Protein AF-A0A255HN23-F1 (afdb_monomer_lite)

pLDDT: mean 81.3, std 15.07, range [41.81, 96.19]

Secondary structure (DSSP, 8-state):
--HHHHHHHHSS--HHHHHH---TTPPPP-HHHHHHHHHSPP--SHHHHHHHHHHHHHHHTT-----HHHHHHHHHHHHHHHTTSS-HHHHHHHHHHHHHTTHHHHTHHHHHHHHHHHHHHHHHHHHHHHHHHTTGGG---

Structure (mmCIF, N/CA/C/O backbone):
data_AF-A0A255HN23-F1
#
_entry.id   AF-A0A255HN23-F1
#
loop_
_atom_site.group_PDB
_atom_site.id
_atom_site.type_symbol
_atom_site.label_atom_id
_atom_site.label_alt_id
_atom_site.label_comp_id
_atom_site.label_asym_id
_atom_site.label_entity_id
_atom_site.label_seq_id
_atom_site.pdbx_PDB_ins_code
_atom_site.Cartn_x
_atom_site.Cartn_y
_atom_site.Cartn_z
_atom_site.occupancy
_atom_site.B_iso_or_equiv
_atom_site.auth_seq_id
_atom_site.auth_comp_id
_atom_site.auth_asym_id
_atom_site.auth_atom_id
_atom_site.pdbx_PDB_model_num
ATOM 1 N N . MET A 1 1 ? 12.231 6.269 -35.422 1.00 53.03 1 MET A N 1
ATOM 2 C CA . MET A 1 1 ? 11.436 5.590 -34.369 1.00 53.03 1 MET A CA 1
ATOM 3 C C . MET A 1 1 ? 10.149 5.082 -35.014 1.00 53.03 1 MET A C 1
ATOM 5 O O . MET A 1 1 ? 9.553 5.846 -35.758 1.00 53.03 1 MET A O 1
ATOM 9 N N . ASN A 1 2 ? 9.772 3.810 -34.832 1.00 72.75 2 ASN A N 1
ATOM 10 C CA . ASN A 1 2 ? 8.641 3.195 -35.548 1.00 72.75 2 ASN A CA 1
ATOM 11 C C . ASN A 1 2 ? 7.285 3.708 -34.993 1.00 72.75 2 ASN A C 1
ATOM 13 O O . ASN A 1 2 ? 7.068 3.595 -33.784 1.00 72.75 2 ASN A O 1
ATOM 17 N N . PRO A 1 3 ? 6.362 4.228 -35.826 1.00 55.56 3 PRO A N 1
ATOM 18 C CA . PRO A 1 3 ? 5.028 4.664 -35.399 1.00 55.56 3 PRO A CA 1
ATOM 19 C C . PRO A 1 3 ? 4.224 3.578 -34.670 1.00 55.56 3 PRO A C 1
ATOM 21 O O . PRO A 1 3 ? 3.499 3.884 -33.731 1.00 55.56 3 PRO A O 1
ATOM 24 N N . LEU A 1 4 ? 4.409 2.301 -35.018 1.00 49.50 4 LEU A N 1
ATOM 25 C CA . LEU A 1 4 ? 3.753 1.167 -34.354 1.00 49.50 4 LEU A CA 1
ATOM 26 C C . LEU A 1 4 ? 4.274 0.933 -32.928 1.00 49.50 4 LEU A C 1
ATOM 28 O O . LEU A 1 4 ? 3.514 0.528 -32.053 1.00 49.50 4 LEU A O 1
ATOM 32 N N . GLU A 1 5 ? 5.545 1.243 -32.663 1.00 51.34 5 GLU A N 1
ATOM 33 C CA . GLU A 1 5 ? 6.109 1.243 -31.305 1.00 51.34 5 GLU A CA 1
ATOM 34 C C . GLU A 1 5 ? 5.593 2.433 -30.487 1.00 51.34 5 GLU A C 1
ATOM 36 O O . GLU A 1 5 ? 5.389 2.325 -29.279 1.00 51.34 5 GLU A O 1
ATOM 41 N N . GLN A 1 6 ? 5.333 3.567 -31.142 1.00 49.44 6 GLN A N 1
ATOM 42 C CA . GLN A 1 6 ? 4.732 4.737 -30.509 1.00 49.44 6 GLN A CA 1
ATOM 43 C C . GLN A 1 6 ? 3.256 4.486 -30.175 1.00 49.44 6 GLN A C 1
ATOM 45 O O . GLN A 1 6 ? 2.840 4.772 -29.057 1.00 49.44 6 GLN A O 1
ATOM 50 N N . ILE A 1 7 ? 2.506 3.853 -31.084 1.00 47.31 7 ILE A N 1
ATOM 51 C CA . ILE A 1 7 ? 1.121 3.420 -30.872 1.00 47.31 7 ILE A CA 1
ATOM 52 C C . ILE A 1 7 ? 1.068 2.362 -29.773 1.00 47.31 7 ILE A C 1
ATOM 54 O O . ILE A 1 7 ? 0.341 2.568 -28.820 1.00 47.31 7 ILE A O 1
ATOM 58 N N . LYS A 1 8 ? 1.911 1.321 -29.766 1.00 43.88 8 LYS A N 1
ATOM 59 C CA . LYS A 1 8 ? 1.973 0.362 -28.640 1.00 43.88 8 LYS A CA 1
ATOM 60 C C . LYS A 1 8 ? 2.280 1.026 -27.292 1.00 43.88 8 LYS A C 1
ATOM 62 O O . LYS A 1 8 ? 1.758 0.595 -26.267 1.00 43.88 8 LYS A O 1
ATOM 67 N N . ARG A 1 9 ? 3.101 2.084 -27.270 1.00 49.69 9 ARG A N 1
ATOM 68 C CA . ARG A 1 9 ? 3.365 2.894 -26.064 1.00 49.69 9 ARG A CA 1
ATOM 69 C C . ARG A 1 9 ? 2.190 3.795 -25.678 1.00 49.69 9 ARG A C 1
ATOM 71 O O . ARG A 1 9 ? 2.017 4.048 -24.493 1.00 49.69 9 ARG A O 1
ATOM 78 N N . TYR A 1 10 ? 1.396 4.246 -26.645 1.00 41.81 10 TYR A N 1
ATOM 79 C CA . TYR A 1 10 ? 0.188 5.053 -26.445 1.00 41.81 10 TYR A CA 1
ATOM 80 C C . TYR A 1 10 ? -1.031 4.193 -26.052 1.00 41.81 10 TYR A C 1
ATOM 82 O O . TYR A 1 10 ? -1.869 4.622 -25.268 1.00 41.81 10 TYR A O 1
ATOM 90 N N . THR A 1 11 ? -1.095 2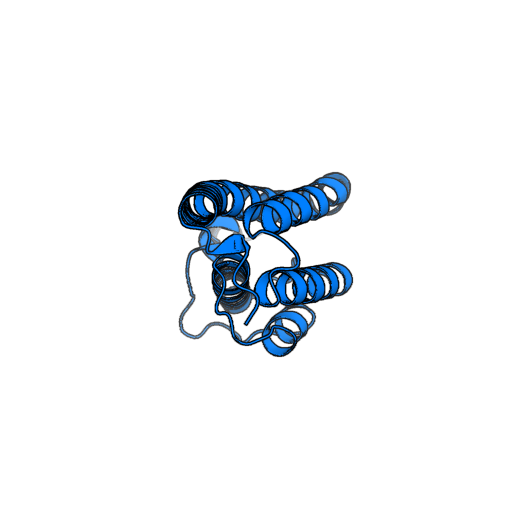.950 -26.542 1.00 43.97 11 THR A N 1
ATOM 91 C CA . THR A 1 11 ? -2.098 1.917 -26.228 1.00 43.97 11 THR A CA 1
ATOM 92 C C . THR A 1 11 ? -1.758 1.147 -24.945 1.00 43.97 11 THR A C 1
ATOM 94 O O . THR A 1 11 ? -2.585 0.377 -24.461 1.00 43.97 11 THR A O 1
ATOM 97 N N . ARG A 1 12 ? -0.592 1.394 -24.318 1.00 50.38 12 ARG A N 1
ATOM 98 C CA . ARG A 1 12 ? -0.429 1.164 -22.873 1.00 50.38 12 ARG A CA 1
ATOM 99 C C . ARG A 1 12 ? -1.362 2.140 -22.161 1.00 50.38 12 ARG A C 1
ATOM 101 O O . ARG A 1 12 ? -0.978 3.256 -21.825 1.00 50.38 12 ARG A O 1
ATOM 108 N N . SER A 1 13 ? -2.601 1.701 -21.977 1.00 57.31 13 SER A N 1
ATOM 109 C CA . SER A 1 13 ? -3.582 2.236 -21.040 1.00 57.31 13 SER A CA 1
ATOM 110 C C . SER A 1 13 ? -2.893 2.850 -19.818 1.00 57.31 13 SER A C 1
ATOM 112 O O . SER A 1 13 ? -1.968 2.234 -19.279 1.00 57.31 13 SER A O 1
ATOM 114 N N . THR A 1 14 ? -3.315 4.045 -19.400 1.00 76.44 14 THR A N 1
ATOM 115 C CA . THR A 1 14 ? -2.724 4.782 -18.271 1.00 76.44 14 THR A CA 1
ATOM 116 C C . THR A 1 14 ? -2.447 3.858 -17.081 1.00 76.44 14 THR A C 1
ATOM 118 O O . THR A 1 14 ? -3.182 2.906 -16.836 1.00 76.44 14 THR A O 1
ATOM 121 N N . GLU A 1 15 ? -1.388 4.107 -16.314 1.00 80.06 15 GLU A N 1
ATOM 122 C CA . GLU A 1 15 ? -1.026 3.234 -15.184 1.00 80.06 15 GLU A CA 1
ATOM 123 C C . GLU A 1 15 ? -2.160 3.128 -14.137 1.00 80.06 15 GLU A C 1
ATOM 125 O O . GLU A 1 15 ? -2.286 2.118 -13.454 1.00 80.06 15 GLU A O 1
ATOM 130 N N . VAL A 1 16 ? -3.077 4.102 -14.107 1.00 83.25 16 VAL A N 1
ATOM 131 C CA . VAL A 1 16 ? -4.370 4.022 -13.405 1.00 83.25 16 VAL A CA 1
ATOM 132 C C . VAL A 1 16 ? -5.239 2.860 -13.907 1.00 83.25 16 VAL A C 1
ATOM 134 O O . VAL A 1 16 ? -5.733 2.078 -13.103 1.00 83.25 16 VAL A O 1
ATOM 137 N N . TYR A 1 17 ? -5.407 2.687 -15.220 1.00 85.44 17 TYR A N 1
ATOM 138 C CA . TYR A 1 17 ? -6.127 1.536 -15.779 1.00 85.44 17 TYR A CA 1
ATOM 139 C C . TYR A 1 17 ? -5.436 0.213 -15.431 1.00 85.44 17 TYR A C 1
ATOM 141 O O . TYR A 1 17 ? -6.095 -0.759 -15.062 1.00 85.44 17 TYR A O 1
ATOM 149 N N . GLN A 1 18 ? -4.104 0.184 -15.494 1.00 89.56 18 GLN A N 1
ATOM 150 C CA . GLN A 1 18 ? -3.326 -0.997 -15.107 1.00 89.56 18 GLN A CA 1
ATOM 151 C C . GLN A 1 18 ? -3.452 -1.314 -13.616 1.00 89.56 18 GLN A C 1
ATOM 153 O O . GLN A 1 18 ? -3.310 -2.465 -13.231 1.00 89.56 18 GLN A O 1
ATOM 158 N N . ALA A 1 19 ? -3.724 -0.317 -12.772 1.00 88.12 19 ALA A N 1
ATOM 159 C CA . ALA A 1 19 ? -3.995 -0.517 -11.353 1.00 88.12 19 ALA A CA 1
ATOM 160 C C . ALA A 1 19 ? -5.386 -1.124 -11.096 1.00 88.12 19 ALA A C 1
ATOM 162 O O . ALA A 1 19 ? -5.589 -1.805 -10.090 1.00 88.12 19 ALA A O 1
ATOM 163 N N . LEU A 1 20 ? -6.332 -0.910 -12.013 1.00 89.06 20 LEU A N 1
ATOM 164 C CA . LEU A 1 20 ? -7.722 -1.360 -11.902 1.00 89.06 20 LEU A CA 1
ATOM 165 C C . LEU A 1 20 ? -7.997 -2.695 -12.601 1.00 89.06 20 LEU A C 1
ATOM 167 O O . LEU A 1 20 ? -8.997 -3.343 -12.302 1.00 89.06 20 LEU A O 1
ATOM 171 N N . THR A 1 21 ? -7.129 -3.116 -13.517 1.00 90.69 21 THR A N 1
ATOM 172 C CA . THR A 1 21 ? -7.345 -4.305 -14.345 1.00 90.69 21 THR A CA 1
ATOM 173 C C . THR A 1 21 ? -6.206 -5.302 -14.203 1.00 90.69 21 THR A C 1
ATOM 175 O O . THR A 1 21 ? -5.059 -4.936 -13.967 1.00 90.69 21 THR A O 1
ATOM 178 N N . SER A 1 22 ? -6.525 -6.586 -14.349 1.00 90.31 22 SER A N 1
ATOM 179 C CA . SER A 1 22 ? -5.529 -7.655 -14.390 1.00 90.31 22 SER A CA 1
ATOM 180 C C . SER A 1 22 ? -5.247 -8.043 -15.837 1.00 90.31 22 SER A C 1
ATOM 182 O O . SER A 1 22 ? -6.176 -8.227 -16.626 1.00 90.31 22 SER A O 1
ATOM 184 N N . ASN A 1 23 ? -3.972 -8.221 -16.171 1.00 90.69 23 ASN A N 1
ATOM 185 C CA . ASN A 1 23 ? -3.543 -8.817 -17.427 1.00 90.69 23 ASN A CA 1
ATOM 186 C C . ASN A 1 23 ? -3.332 -10.326 -17.230 1.00 90.69 23 ASN A C 1
ATOM 188 O O . ASN A 1 23 ? -2.317 -10.762 -16.680 1.00 90.69 23 ASN A O 1
ATOM 192 N N . ARG A 1 24 ? -4.310 -11.136 -17.649 1.00 84.69 24 ARG A N 1
ATOM 193 C CA . ARG A 1 24 ? -4.237 -12.602 -17.528 1.00 84.69 24 ARG A CA 1
ATOM 194 C C . ARG A 1 24 ? -3.099 -13.137 -18.402 1.00 84.69 24 ARG A C 1
ATOM 196 O O . ARG A 1 24 ? -3.102 -12.925 -19.607 1.00 84.69 24 ARG A O 1
ATOM 203 N N . GLY A 1 25 ? -2.144 -13.834 -17.788 1.00 86.38 25 GLY A N 1
ATOM 204 C CA . GLY A 1 25 ? -0.908 -14.283 -18.447 1.00 86.38 25 GLY A CA 1
ATOM 205 C C . GLY A 1 25 ? 0.261 -13.298 -18.327 1.00 86.38 25 GLY A C 1
ATOM 206 O O . GLY A 1 25 ? 1.345 -13.570 -18.834 1.00 86.38 25 GLY A O 1
ATOM 207 N N . GLY A 1 26 ? 0.056 -12.166 -17.648 1.00 86.38 26 GLY A N 1
ATOM 208 C CA . GLY A 1 26 ? 1.122 -11.251 -17.265 1.00 86.38 26 GLY A CA 1
ATOM 209 C C . GLY A 1 26 ? 2.084 -11.840 -16.224 1.00 86.38 26 GLY A C 1
ATOM 210 O O . GLY A 1 26 ? 1.781 -12.867 -15.608 1.00 86.38 26 GLY A O 1
ATOM 211 N N . PRO A 1 27 ? 3.245 -11.199 -16.006 1.00 91.19 27 PRO A N 1
ATOM 212 C CA . PRO A 1 27 ? 4.228 -11.685 -15.049 1.00 91.19 27 PRO A CA 1
ATOM 213 C C . PRO A 1 27 ? 3.694 -11.656 -13.612 1.00 91.19 27 PRO A C 1
ATOM 215 O O . PRO A 1 27 ? 2.864 -10.822 -13.239 1.00 91.19 27 PRO A O 1
ATOM 218 N N . ALA A 1 28 ? 4.214 -12.567 -12.791 1.00 90.44 28 ALA A N 1
ATOM 219 C CA . ALA A 1 28 ? 4.014 -12.534 -11.349 1.00 90.44 28 ALA A CA 1
ATOM 220 C C . ALA A 1 28 ? 4.713 -11.306 -10.724 1.00 90.44 28 ALA A C 1
ATOM 222 O O . ALA A 1 28 ? 5.621 -10.735 -11.338 1.00 90.44 28 ALA A O 1
ATOM 223 N N . PRO A 1 29 ? 4.330 -10.895 -9.500 1.00 92.31 29 PRO A N 1
ATOM 224 C CA . PRO A 1 29 ? 5.068 -9.878 -8.760 1.00 92.31 29 PRO A CA 1
ATOM 225 C C . PRO A 1 29 ? 6.555 -10.231 -8.633 1.00 92.31 29 PRO A C 1
ATOM 227 O O . PRO A 1 29 ? 6.908 -11.358 -8.299 1.00 92.31 29 PRO A O 1
ATOM 230 N N . THR A 1 30 ? 7.427 -9.249 -8.861 1.00 93.31 30 THR A N 1
ATOM 231 C CA . THR A 1 30 ? 8.884 -9.353 -8.677 1.00 93.31 30 THR A CA 1
ATOM 232 C C . THR A 1 30 ? 9.410 -8.144 -7.898 1.00 93.31 30 THR A C 1
ATOM 234 O O . THR A 1 30 ? 8.700 -7.146 -7.725 1.00 93.31 30 THR A O 1
ATOM 237 N N . GLY A 1 31 ? 10.639 -8.239 -7.375 1.00 94.44 31 GLY A N 1
ATOM 238 C CA . GLY A 1 31 ? 11.310 -7.142 -6.669 1.00 94.44 31 GLY A CA 1
ATOM 239 C C . GLY A 1 31 ? 10.454 -6.538 -5.539 1.00 94.44 31 GLY A C 1
ATOM 240 O O . GLY A 1 31 ? 9.847 -7.289 -4.767 1.00 94.44 31 GLY A O 1
ATOM 241 N N . PRO A 1 32 ? 10.319 -5.200 -5.460 1.00 94.75 32 PRO A N 1
ATOM 242 C CA . PRO A 1 32 ? 9.501 -4.535 -4.440 1.00 94.75 32 PRO A CA 1
ATOM 243 C C . PRO A 1 32 ? 8.028 -4.964 -4.431 1.00 94.75 32 PRO A C 1
ATOM 245 O O . PRO A 1 32 ? 7.377 -4.940 -3.386 1.00 94.75 32 PRO A O 1
ATOM 248 N N . ARG A 1 33 ? 7.475 -5.381 -5.578 1.00 94.44 33 ARG A N 1
ATOM 249 C CA . ARG A 1 33 ? 6.088 -5.867 -5.647 1.00 94.44 33 ARG A CA 1
ATOM 250 C C . ARG A 1 33 ? 5.934 -7.260 -5.060 1.00 94.44 33 ARG A C 1
ATOM 252 O O . ARG A 1 33 ? 4.908 -7.511 -4.433 1.00 94.44 33 ARG A O 1
ATOM 259 N N . ALA A 1 34 ? 6.926 -8.135 -5.235 1.00 95.31 34 ALA A N 1
ATOM 260 C CA . ALA A 1 34 ? 6.963 -9.438 -4.568 1.00 95.31 34 ALA A CA 1
ATOM 261 C C . ALA A 1 34 ? 7.132 -9.271 -3.057 1.00 95.31 34 ALA A C 1
ATOM 263 O O . ALA A 1 34 ? 6.399 -9.879 -2.285 1.00 95.31 34 ALA A O 1
ATOM 264 N N . MET A 1 35 ? 8.034 -8.377 -2.638 1.00 95.38 35 MET A N 1
ATOM 265 C CA . MET A 1 35 ? 8.193 -8.006 -1.231 1.00 95.38 35 MET A CA 1
ATOM 266 C C . MET A 1 35 ? 6.859 -7.561 -0.622 1.00 95.38 35 MET A C 1
ATOM 268 O O . MET A 1 35 ? 6.485 -8.034 0.449 1.00 95.38 35 MET A O 1
ATOM 272 N N . LEU A 1 36 ? 6.121 -6.687 -1.314 1.00 94.38 36 LEU A N 1
ATOM 273 C CA . LEU A 1 36 ? 4.802 -6.259 -0.863 1.00 94.38 36 LEU A CA 1
ATOM 274 C C . LEU A 1 36 ? 3.799 -7.424 -0.830 1.00 94.38 36 LEU A C 1
ATOM 276 O O . LEU A 1 36 ? 3.111 -7.583 0.172 1.00 94.38 36 LEU A O 1
ATOM 280 N N . ASP A 1 37 ? 3.721 -8.247 -1.881 1.00 93.12 37 ASP A N 1
ATOM 281 C CA . ASP A 1 37 ? 2.756 -9.358 -1.959 1.00 93.12 37 ASP A CA 1
ATOM 282 C C . ASP A 1 37 ? 2.962 -10.396 -0.844 1.00 93.12 37 ASP A C 1
ATOM 284 O O . ASP A 1 37 ? 1.987 -10.846 -0.247 1.00 93.12 37 ASP A O 1
ATOM 288 N N . HIS A 1 38 ? 4.218 -10.714 -0.510 1.00 92.88 38 HIS A N 1
ATOM 289 C CA . HIS A 1 38 ? 4.565 -11.680 0.536 1.00 92.88 38 HIS A CA 1
ATOM 290 C C . HIS A 1 38 ? 4.576 -11.090 1.952 1.00 92.88 38 HIS A C 1
ATOM 292 O O . HIS A 1 38 ? 4.352 -11.812 2.920 1.00 92.88 38 HIS A O 1
ATOM 298 N N . GLY A 1 39 ? 4.864 -9.794 2.097 1.00 89.25 39 GLY A N 1
ATOM 299 C CA . GLY A 1 39 ? 5.002 -9.150 3.406 1.00 89.25 39 GLY A CA 1
ATOM 300 C C . GLY A 1 39 ? 3.683 -8.709 4.045 1.00 89.25 39 GLY A C 1
ATOM 301 O O . GLY A 1 39 ? 3.675 -8.335 5.222 1.00 89.25 39 GLY A O 1
ATOM 302 N N . MET A 1 40 ? 2.578 -8.720 3.294 1.00 85.62 40 MET A N 1
ATOM 303 C CA . MET A 1 40 ? 1.254 -8.370 3.808 1.00 85.62 40 MET A CA 1
ATOM 304 C C . MET A 1 40 ? 0.633 -9.519 4.607 1.00 85.62 40 MET A C 1
ATOM 306 O O . MET A 1 40 ? 0.675 -10.679 4.204 1.00 85.62 40 MET A O 1
ATOM 310 N N . ALA A 1 41 ? -0.000 -9.175 5.730 1.00 78.31 41 ALA A N 1
ATOM 311 C CA . ALA A 1 41 ? -0.896 -10.090 6.430 1.00 78.31 41 ALA A CA 1
ATOM 312 C C . ALA A 1 41 ? -2.099 -10.465 5.534 1.00 78.31 41 ALA A C 1
ATOM 314 O O . ALA A 1 41 ? -2.423 -9.713 4.606 1.00 78.31 41 ALA A O 1
ATOM 315 N N . PRO A 1 42 ? -2.781 -11.598 5.799 1.00 87.50 42 PRO A N 1
ATOM 316 C CA . PRO A 1 42 ? -4.011 -11.949 5.098 1.00 87.50 42 PRO A CA 1
ATOM 317 C C . PRO A 1 42 ? -5.005 -10.776 5.123 1.00 87.50 42 PRO A C 1
ATOM 319 O O . PRO A 1 42 ? -5.332 -10.288 6.203 1.00 87.50 42 PRO A O 1
ATOM 322 N N . PRO A 1 43 ? -5.474 -10.289 3.961 1.00 89.94 43 PRO A N 1
ATOM 323 C CA . PRO A 1 43 ? -6.187 -9.021 3.892 1.00 89.94 43 PRO A CA 1
ATOM 324 C C . PRO A 1 43 ? -7.626 -9.173 4.390 1.00 89.94 43 PRO A C 1
ATOM 326 O O . PRO A 1 43 ? -8.493 -9.686 3.674 1.00 89.94 43 PRO A O 1
ATOM 329 N N . THR A 1 44 ? -7.915 -8.685 5.595 1.00 92.00 44 THR A N 1
ATOM 330 C CA . THR A 1 44 ? -9.288 -8.628 6.118 1.00 92.00 44 THR A CA 1
ATOM 331 C C . THR A 1 44 ? -9.881 -7.231 5.972 1.00 92.00 44 THR A C 1
ATOM 333 O O . THR A 1 44 ? -11.080 -7.104 5.682 1.00 92.00 44 THR A O 1
ATOM 336 N N . GLN A 1 45 ? -9.037 -6.198 6.043 1.00 91.50 45 GLN A N 1
ATOM 337 C CA . GLN A 1 45 ? -9.434 -4.798 5.994 1.00 91.50 45 GLN A CA 1
ATOM 338 C C . GLN A 1 45 ? -9.455 -4.224 4.564 1.00 91.50 45 GLN A C 1
ATOM 340 O O . GLN A 1 45 ? -8.690 -4.661 3.696 1.00 91.50 45 GLN A O 1
ATOM 345 N N . PRO A 1 46 ? -10.323 -3.230 4.292 1.00 91.38 46 PRO A N 1
ATOM 346 C CA . PRO A 1 46 ? -10.452 -2.586 2.981 1.00 91.38 46 PRO A CA 1
ATOM 347 C C . PRO A 1 46 ? -9.137 -2.082 2.377 1.00 91.38 46 PRO A C 1
ATOM 349 O O . PRO A 1 46 ? -8.871 -2.347 1.204 1.00 91.38 46 PRO A O 1
ATOM 352 N N . PHE A 1 47 ? -8.296 -1.415 3.173 1.00 92.56 47 PHE A N 1
ATOM 353 C CA . PHE A 1 47 ? -7.003 -0.898 2.726 1.00 92.56 47 PHE A CA 1
ATOM 354 C C . PHE A 1 47 ? -6.110 -2.021 2.191 1.00 92.56 47 PHE A C 1
ATOM 356 O O . PHE A 1 47 ? -5.625 -1.943 1.063 1.00 92.56 47 PHE A O 1
ATOM 363 N N . THR A 1 48 ? -5.931 -3.095 2.965 1.00 94.12 48 THR A N 1
ATOM 364 C CA . THR A 1 48 ? -5.052 -4.214 2.597 1.00 94.12 48 THR A CA 1
ATOM 365 C C . THR A 1 48 ? -5.596 -4.984 1.396 1.00 94.12 48 THR A C 1
ATOM 367 O O . THR A 1 48 ? -4.831 -5.360 0.509 1.00 94.12 48 THR A O 1
ATOM 370 N N . LYS A 1 49 ? -6.923 -5.167 1.311 1.00 93.19 49 LYS A N 1
ATOM 371 C CA . LYS A 1 49 ? -7.581 -5.779 0.142 1.00 93.19 49 LYS A CA 1
ATOM 372 C C . LYS A 1 49 ? -7.326 -4.976 -1.130 1.00 93.19 49 LYS A C 1
ATOM 374 O O . LYS A 1 49 ? -6.896 -5.538 -2.137 1.00 93.19 49 LYS A O 1
ATOM 379 N N . GLY A 1 50 ? -7.558 -3.665 -1.074 1.00 92.25 50 GLY A N 1
ATOM 380 C CA . GLY A 1 50 ? -7.317 -2.765 -2.199 1.00 92.25 50 GLY A CA 1
ATOM 381 C C . GLY A 1 50 ? -5.844 -2.744 -2.602 1.00 92.25 50 GLY A C 1
ATOM 382 O O . GLY A 1 50 ? -5.520 -2.885 -3.779 1.00 92.25 50 GLY A O 1
ATOM 383 N N . LEU A 1 51 ? -4.945 -2.652 -1.623 1.00 93.88 51 LEU A N 1
ATOM 384 C CA . LEU A 1 51 ? -3.502 -2.669 -1.835 1.00 93.88 51 LEU A CA 1
ATOM 385 C C . LEU A 1 51 ? -3.032 -3.954 -2.526 1.00 93.88 51 LEU A C 1
ATOM 387 O O . LEU A 1 51 ? -2.274 -3.879 -3.493 1.00 93.88 51 LEU A O 1
ATOM 391 N N . GLN A 1 52 ? -3.508 -5.120 -2.080 1.00 94.25 52 GLN A N 1
ATOM 392 C CA . GLN A 1 52 ? -3.170 -6.400 -2.701 1.00 94.25 52 GLN A CA 1
ATOM 393 C C . GLN A 1 52 ? -3.683 -6.485 -4.142 1.00 94.25 52 GLN A C 1
ATOM 395 O O . GLN A 1 52 ? -2.928 -6.876 -5.034 1.00 94.25 52 GLN A O 1
ATOM 400 N N . ALA A 1 53 ? -4.932 -6.080 -4.389 1.00 93.19 53 ALA A N 1
ATOM 401 C CA . ALA A 1 53 ? -5.504 -6.079 -5.732 1.00 93.19 53 ALA A CA 1
ATOM 402 C C . ALA A 1 53 ? -4.707 -5.172 -6.682 1.00 93.19 53 ALA A C 1
ATOM 404 O O . ALA A 1 53 ? -4.269 -5.615 -7.743 1.00 93.19 53 ALA A O 1
ATOM 405 N N . VAL A 1 54 ? -4.435 -3.933 -6.267 1.00 92.88 54 VAL A N 1
ATOM 406 C CA . VAL A 1 54 ? -3.668 -2.965 -7.061 1.00 92.88 54 VAL A CA 1
ATOM 407 C C . VAL A 1 54 ? -2.240 -3.446 -7.307 1.00 92.88 54 VAL A C 1
ATOM 409 O O . VAL A 1 54 ? -1.744 -3.335 -8.428 1.00 92.88 54 VAL A O 1
ATOM 412 N N . ASN A 1 55 ? -1.574 -4.009 -6.294 1.00 94.94 55 ASN A N 1
ATOM 413 C CA . ASN A 1 55 ? -0.215 -4.521 -6.452 1.00 94.94 55 ASN A CA 1
ATOM 414 C C . ASN A 1 55 ? -0.150 -5.637 -7.501 1.00 94.94 55 ASN A C 1
ATOM 416 O O . ASN A 1 55 ? 0.714 -5.600 -8.376 1.00 94.94 55 ASN A O 1
ATOM 420 N N . ARG A 1 56 ? -1.086 -6.591 -7.448 1.00 93.88 56 ARG A N 1
ATOM 421 C CA . ARG A 1 56 ? -1.159 -7.713 -8.395 1.00 93.88 56 ARG A CA 1
ATOM 422 C C . ARG A 1 56 ? -1.537 -7.261 -9.802 1.00 93.88 56 ARG A C 1
ATOM 424 O O . ARG A 1 56 ? -0.926 -7.711 -10.768 1.00 93.88 56 ARG A O 1
ATOM 431 N N . ASN A 1 57 ? -2.480 -6.331 -9.920 1.00 94.38 57 ASN A N 1
ATOM 432 C CA . ASN A 1 57 ? -2.872 -5.732 -11.194 1.00 94.38 57 ASN A CA 1
ATOM 433 C C . ASN A 1 57 ? -1.683 -5.033 -11.873 1.00 94.38 57 ASN A C 1
ATOM 435 O O . ASN A 1 57 ? -1.337 -5.356 -13.012 1.00 94.38 57 ASN A O 1
ATOM 439 N N . LEU A 1 58 ? -0.974 -4.166 -11.146 1.00 91.88 58 LEU A N 1
ATOM 440 C CA . LEU A 1 58 ? 0.214 -3.478 -11.660 1.00 91.88 58 LEU A CA 1
ATOM 441 C C . LEU A 1 58 ? 1.374 -4.439 -11.955 1.00 91.88 58 LEU A C 1
ATOM 443 O O . LEU A 1 58 ? 2.072 -4.261 -12.955 1.00 91.88 58 LEU A O 1
ATOM 447 N N . ALA A 1 59 ? 1.568 -5.470 -11.128 1.00 92.94 59 ALA A N 1
ATOM 448 C CA . ALA A 1 59 ? 2.554 -6.518 -11.382 1.00 92.94 59 ALA A CA 1
ATOM 449 C C . ALA A 1 59 ? 2.261 -7.271 -12.685 1.00 92.94 59 ALA A C 1
ATOM 451 O O . ALA A 1 59 ? 3.165 -7.428 -13.497 1.00 92.94 59 ALA A O 1
ATOM 452 N N . SER A 1 60 ? 0.998 -7.629 -12.947 1.00 93.75 60 SER A N 1
ATOM 453 C CA . SER A 1 60 ? 0.599 -8.322 -14.184 1.00 93.75 60 SER A CA 1
ATOM 454 C C . SER A 1 60 ? 0.819 -7.493 -15.461 1.00 93.75 60 SER A C 1
ATOM 456 O O . SER A 1 60 ? 0.861 -8.026 -16.569 1.00 93.75 60 SER A O 1
ATOM 458 N N . HIS A 1 61 ? 1.016 -6.182 -15.323 1.00 90.00 61 HIS A N 1
ATOM 459 C CA . HIS A 1 61 ? 1.402 -5.282 -16.411 1.00 90.00 61 HIS A CA 1
ATOM 460 C C . HIS A 1 61 ? 2.913 -4.986 -16.455 1.00 90.00 61 HIS A C 1
ATOM 462 O O . HIS A 1 61 ? 3.364 -4.221 -17.308 1.00 90.00 61 HIS A O 1
ATOM 468 N N . GLY A 1 62 ? 3.701 -5.579 -15.553 1.00 87.88 62 GLY A N 1
ATOM 469 C CA . GLY A 1 62 ? 5.146 -5.384 -15.455 1.00 87.88 62 GLY A CA 1
ATOM 470 C C . GLY A 1 62 ? 5.559 -4.010 -14.917 1.00 87.88 62 GLY A C 1
ATOM 471 O O . GLY A 1 62 ? 6.644 -3.540 -15.246 1.00 87.88 62 GLY A O 1
ATOM 472 N N . SER A 1 63 ? 4.706 -3.332 -14.137 1.00 86.25 63 SER A N 1
ATOM 473 C CA . SER A 1 63 ? 5.045 -2.021 -13.562 1.00 86.25 63 SER A CA 1
ATOM 474 C C . SER A 1 63 ? 6.177 -2.145 -12.537 1.00 86.25 63 SER A C 1
ATOM 476 O O . SER A 1 63 ? 6.070 -2.892 -11.567 1.00 86.25 63 SER A O 1
ATOM 478 N N . ASP A 1 64 ? 7.215 -1.332 -12.704 1.00 84.19 64 ASP A N 1
ATOM 479 C CA . ASP A 1 64 ? 8.393 -1.211 -11.837 1.00 84.19 64 ASP A CA 1
ATOM 480 C C . ASP A 1 64 ? 8.359 0.054 -10.955 1.00 84.19 64 ASP A C 1
ATOM 482 O O . ASP A 1 64 ? 9.337 0.404 -10.306 1.00 84.19 64 ASP A O 1
ATOM 486 N N . ALA A 1 65 ? 7.222 0.756 -10.907 1.00 83.88 65 ALA A N 1
ATOM 487 C CA . ALA A 1 65 ? 7.086 2.051 -10.234 1.00 83.88 65 ALA A CA 1
ATOM 488 C C . ALA A 1 65 ? 7.139 2.003 -8.691 1.00 83.88 65 ALA A C 1
ATOM 490 O O . ALA A 1 65 ? 7.117 3.046 -8.035 1.00 83.88 65 ALA A O 1
ATOM 491 N N . LEU A 1 66 ? 7.137 0.812 -8.088 1.00 88.38 66 LEU A N 1
ATOM 492 C CA . LEU A 1 66 ? 7.179 0.644 -6.637 1.00 88.38 66 LEU A CA 1
ATOM 493 C C . LEU A 1 66 ? 8.634 0.492 -6.182 1.00 88.38 66 LEU A C 1
ATOM 495 O O . LEU A 1 66 ? 9.297 -0.447 -6.602 1.00 88.38 66 LEU A O 1
ATOM 499 N N . SER A 1 67 ? 9.105 1.365 -5.291 1.00 90.56 67 SER A N 1
ATOM 500 C CA . SER A 1 67 ? 10.409 1.218 -4.632 1.00 90.56 67 SER A CA 1
ATOM 501 C C . SER A 1 67 ? 10.329 0.329 -3.387 1.00 90.56 67 SER A C 1
ATOM 503 O O . SER A 1 67 ? 9.260 0.176 -2.790 1.00 90.56 67 SER A O 1
ATOM 505 N N . GLU A 1 68 ? 11.466 -0.221 -2.953 1.00 91.69 68 GLU A N 1
ATOM 506 C CA . GLU A 1 68 ? 11.562 -1.058 -1.743 1.00 91.69 68 GLU A CA 1
ATOM 507 C C . GLU A 1 68 ? 11.093 -0.320 -0.486 1.00 91.69 68 GLU A C 1
ATOM 509 O O . GLU A 1 68 ? 10.258 -0.826 0.262 1.00 91.69 68 GLU A O 1
ATOM 514 N N . LEU A 1 69 ? 11.546 0.925 -0.290 1.00 90.88 69 LEU A N 1
ATOM 515 C CA . LEU A 1 69 ? 11.117 1.755 0.839 1.00 90.88 69 LEU A CA 1
ATOM 516 C C . LEU A 1 69 ? 9.592 1.934 0.856 1.00 90.88 69 LEU A C 1
ATOM 518 O O . LEU A 1 69 ? 8.954 1.883 1.909 1.00 90.88 69 LEU A O 1
ATOM 522 N N . ARG A 1 70 ? 8.982 2.123 -0.318 1.00 91.12 70 ARG A N 1
ATOM 523 C CA . ARG A 1 70 ? 7.533 2.295 -0.426 1.00 91.12 70 ARG A CA 1
ATOM 524 C C 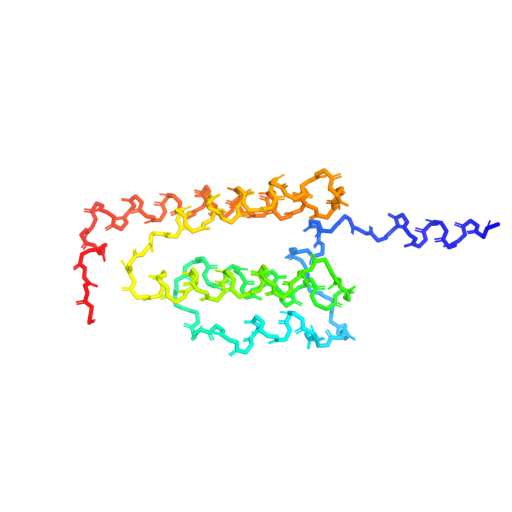. ARG A 1 70 ? 6.793 0.984 -0.162 1.00 91.12 70 ARG A C 1
ATOM 526 O O . ARG A 1 70 ? 5.778 1.011 0.532 1.00 91.12 70 ARG A O 1
ATOM 533 N N . ALA A 1 71 ? 7.313 -0.146 -0.642 1.00 94.38 71 ALA A N 1
ATOM 534 C CA . ALA A 1 71 ? 6.795 -1.471 -0.308 1.00 94.38 71 ALA A CA 1
ATOM 535 C C . ALA A 1 71 ? 6.829 -1.715 1.211 1.00 94.38 71 ALA A C 1
ATOM 537 O O . ALA A 1 71 ? 5.812 -2.089 1.795 1.00 94.38 71 ALA A O 1
ATOM 538 N N . GLN A 1 72 ? 7.946 -1.401 1.874 1.00 95.06 72 GLN A N 1
ATOM 539 C CA . GLN A 1 72 ? 8.085 -1.529 3.325 1.00 95.06 72 GLN A CA 1
ATOM 540 C C . GLN A 1 72 ? 7.082 -0.654 4.087 1.00 95.06 72 GLN A C 1
ATOM 542 O O . GLN A 1 72 ? 6.437 -1.119 5.028 1.00 95.06 72 GLN A O 1
ATOM 547 N N . ASN A 1 73 ? 6.904 0.599 3.662 1.00 93.88 73 ASN A N 1
ATOM 548 C CA . ASN A 1 73 ? 5.928 1.505 4.265 1.00 93.88 73 ASN A CA 1
ATOM 549 C C . ASN A 1 73 ? 4.494 0.976 4.122 1.00 93.88 73 ASN A C 1
ATOM 551 O O . ASN A 1 73 ? 3.708 1.050 5.067 1.00 93.88 73 ASN A O 1
ATOM 555 N N . TYR A 1 74 ? 4.158 0.409 2.962 1.00 95.38 74 TYR A N 1
ATOM 556 C CA . TYR A 1 74 ? 2.867 -0.231 2.734 1.00 95.38 74 TYR A CA 1
ATOM 557 C C . TYR A 1 74 ? 2.645 -1.450 3.630 1.00 95.38 74 TYR A C 1
ATOM 559 O O . TYR A 1 74 ? 1.584 -1.554 4.241 1.00 95.38 74 TYR A O 1
ATOM 567 N N . ILE A 1 75 ? 3.648 -2.318 3.772 1.00 96.19 75 ILE A N 1
ATOM 568 C CA . ILE A 1 75 ? 3.605 -3.473 4.680 1.00 96.19 75 ILE A CA 1
ATOM 569 C C . ILE A 1 75 ? 3.350 -3.018 6.122 1.00 96.19 75 ILE A C 1
ATOM 571 O O . ILE A 1 75 ? 2.488 -3.568 6.806 1.00 96.19 75 ILE A O 1
ATOM 575 N N . THR A 1 76 ? 4.058 -1.985 6.585 1.00 95.56 76 THR A N 1
ATOM 576 C CA . THR A 1 76 ? 3.882 -1.435 7.937 1.00 95.56 76 THR A CA 1
ATOM 577 C C . THR A 1 76 ? 2.472 -0.881 8.149 1.00 95.56 76 THR A C 1
ATOM 579 O O . THR A 1 76 ? 1.856 -1.166 9.175 1.00 95.56 76 THR A O 1
ATOM 582 N N . ARG A 1 77 ? 1.930 -0.121 7.188 1.00 95.25 77 ARG A N 1
ATOM 583 C CA . ARG A 1 77 ? 0.557 0.409 7.274 1.00 95.25 77 ARG A CA 1
ATOM 584 C C . ARG A 1 77 ? -0.485 -0.698 7.238 1.00 95.25 77 ARG A C 1
ATOM 586 O O . ARG A 1 77 ? -1.385 -0.683 8.065 1.00 95.25 77 ARG A O 1
ATOM 593 N N . ALA A 1 78 ? -0.331 -1.677 6.346 1.00 95.12 78 ALA A N 1
ATOM 594 C CA . ALA A 1 78 ? -1.216 -2.834 6.267 1.00 95.12 78 ALA A CA 1
ATOM 595 C C . ALA A 1 78 ? -1.283 -3.568 7.612 1.00 95.12 78 ALA A C 1
ATOM 597 O O . ALA A 1 78 ? -2.372 -3.790 8.123 1.00 95.12 78 ALA A O 1
ATOM 598 N N . LYS A 1 79 ? -0.135 -3.842 8.247 1.00 94.81 79 LYS A N 1
ATOM 599 C CA . LYS A 1 79 ? -0.096 -4.454 9.586 1.00 94.81 79 LYS A CA 1
ATOM 600 C C . LYS A 1 79 ? -0.846 -3.626 10.634 1.00 94.81 79 LYS A C 1
ATOM 602 O O . LYS A 1 79 ? -1.648 -4.182 11.372 1.00 94.81 79 LYS A O 1
ATOM 607 N N . LYS A 1 80 ? -0.629 -2.306 10.681 1.00 94.12 80 LYS A N 1
ATOM 608 C CA . LYS A 1 80 ? -1.347 -1.421 11.618 1.00 94.12 80 LYS A CA 1
ATOM 609 C C . LYS A 1 80 ? -2.855 -1.403 11.366 1.00 94.12 80 LYS A C 1
ATOM 611 O O . LYS A 1 80 ? -3.622 -1.390 12.318 1.00 94.12 80 LYS A O 1
ATOM 616 N N . VAL A 1 81 ? -3.277 -1.406 10.102 1.00 93.00 81 VAL A N 1
ATOM 617 C CA . VAL A 1 81 ? -4.699 -1.418 9.741 1.00 93.00 81 VAL A CA 1
ATOM 618 C C . VAL A 1 81 ? -5.354 -2.747 10.111 1.00 93.00 81 VAL A C 1
ATOM 620 O O . VAL A 1 81 ? -6.415 -2.744 10.727 1.00 93.00 81 VAL A O 1
ATOM 623 N N . GLU A 1 82 ? -4.717 -3.877 9.798 1.00 92.81 82 GLU A N 1
ATOM 624 C CA . GLU A 1 82 ? -5.221 -5.208 10.171 1.00 92.81 82 GLU A CA 1
ATOM 625 C C . GLU A 1 82 ? -5.298 -5.390 11.696 1.00 92.81 82 GLU A C 1
ATOM 627 O O . GLU A 1 82 ? -6.233 -6.014 12.190 1.00 92.81 82 GLU A O 1
ATOM 632 N N . ASN A 1 83 ? -4.381 -4.775 12.449 1.00 92.06 83 ASN A N 1
ATOM 633 C CA . ASN A 1 83 ? -4.403 -4.756 13.915 1.00 92.06 83 ASN A CA 1
ATOM 634 C C . ASN A 1 83 ? -5.347 -3.697 14.515 1.00 92.06 83 ASN A C 1
ATOM 636 O O . ASN A 1 83 ? -5.400 -3.556 15.733 1.00 92.06 83 ASN A O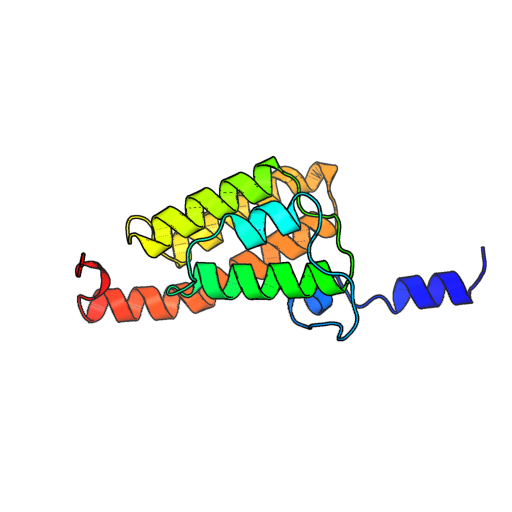 1
ATOM 640 N N . HIS A 1 84 ? -6.080 -2.941 13.691 1.00 89.56 84 HIS A N 1
ATOM 641 C CA . HIS A 1 84 ? -6.942 -1.831 14.116 1.00 89.56 84 HIS A CA 1
ATOM 642 C C . HIS A 1 84 ? -6.219 -0.659 14.822 1.00 89.56 84 HIS A C 1
ATOM 644 O O . HIS A 1 84 ? -6.868 0.214 15.396 1.00 89.56 84 HIS A O 1
ATOM 650 N N . ASP A 1 85 ? -4.890 -0.576 14.722 1.00 92.56 85 ASP A N 1
ATOM 651 C CA . ASP A 1 85 ? -4.071 0.534 15.238 1.00 92.56 85 ASP A CA 1
ATOM 652 C C . ASP A 1 85 ? -4.068 1.757 14.300 1.00 92.56 85 ASP A C 1
ATOM 654 O O . ASP A 1 85 ? -3.550 2.825 14.634 1.00 92.56 85 ASP A O 1
ATOM 658 N N . MET A 1 86 ? -4.607 1.606 13.089 1.00 92.19 86 MET A N 1
ATOM 659 C CA . MET A 1 86 ? -4.706 2.650 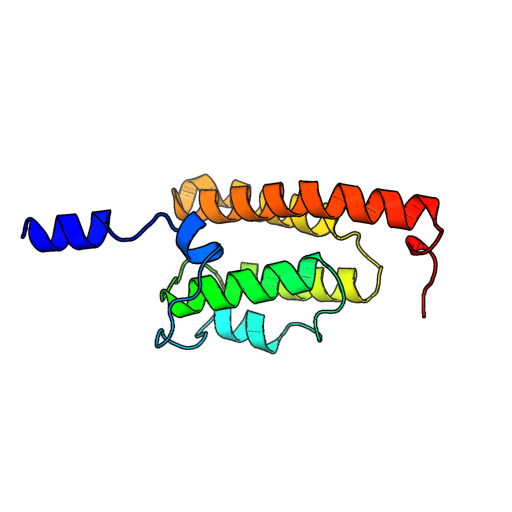12.072 1.00 92.19 86 MET A CA 1
ATOM 660 C C . MET A 1 86 ? -6.000 2.474 11.275 1.00 92.19 86 MET A C 1
ATOM 662 O O . MET A 1 86 ? -6.338 1.362 10.877 1.00 92.19 86 MET A O 1
ATOM 666 N N . SER A 1 87 ? -6.725 3.562 11.004 1.00 92.00 87 SER A N 1
ATOM 667 C CA . SER A 1 87 ? -7.918 3.491 10.153 1.00 92.00 87 SER A CA 1
ATOM 668 C C . SER A 1 87 ? -7.549 3.321 8.676 1.00 92.00 87 SER A C 1
ATOM 670 O O . SER A 1 87 ? -6.496 3.783 8.221 1.00 92.00 87 SER A O 1
ATOM 672 N N . ASN A 1 88 ? -8.438 2.693 7.902 1.00 91.62 88 ASN A N 1
ATOM 673 C CA . ASN A 1 88 ? -8.246 2.495 6.463 1.00 91.62 88 ASN A CA 1
ATOM 674 C C . ASN A 1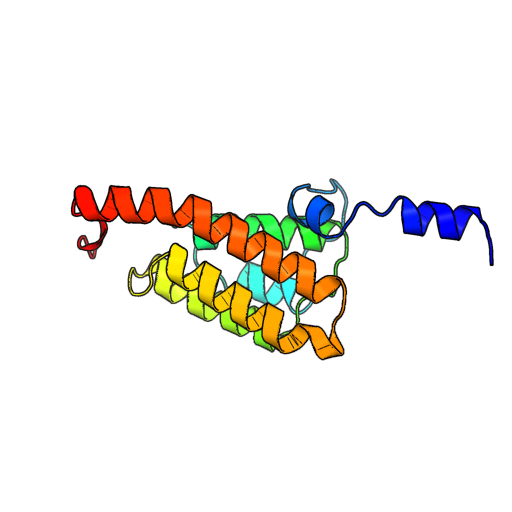 88 ? -8.073 3.837 5.740 1.00 91.62 88 ASN A C 1
ATOM 676 O O . ASN A 1 88 ? -7.194 3.992 4.888 1.00 91.62 88 ASN A O 1
ATOM 680 N N . THR A 1 89 ? -8.889 4.823 6.117 1.00 89.88 89 THR A N 1
ATOM 681 C CA . THR A 1 89 ? -8.847 6.175 5.554 1.00 89.88 89 THR A CA 1
ATOM 682 C C . THR A 1 89 ? -7.496 6.831 5.798 1.00 89.88 89 THR A C 1
ATOM 684 O O . THR A 1 89 ? -6.886 7.350 4.862 1.00 89.88 89 THR A O 1
ATOM 687 N N . TYR A 1 90 ? -6.995 6.774 7.036 1.00 91.75 90 TYR A N 1
ATOM 688 C CA . TYR A 1 90 ? -5.711 7.380 7.375 1.00 91.75 90 TYR A CA 1
ATOM 689 C C . TYR A 1 90 ? -4.562 6.715 6.610 1.00 91.75 90 TYR A C 1
ATOM 691 O O . TYR A 1 90 ? -3.727 7.412 6.036 1.00 91.75 90 TYR A O 1
ATOM 699 N N . ALA A 1 91 ? -4.562 5.382 6.512 1.00 93.88 91 ALA A N 1
ATOM 700 C CA . ALA A 1 91 ? -3.552 4.641 5.760 1.00 93.88 91 ALA A CA 1
ATOM 701 C C . ALA A 1 91 ? -3.513 5.032 4.272 1.00 93.88 91 ALA A C 1
ATOM 703 O O . ALA A 1 91 ? -2.430 5.180 3.692 1.00 93.88 91 ALA A O 1
ATOM 704 N N . HIS A 1 92 ? -4.678 5.249 3.656 1.00 92.94 92 HIS A N 1
ATOM 705 C CA . HIS A 1 92 ? -4.774 5.752 2.290 1.00 92.94 92 HIS A CA 1
ATOM 706 C C . HIS A 1 92 ? -4.255 7.190 2.162 1.00 92.94 92 HIS A C 1
ATOM 708 O O . HIS A 1 92 ? -3.419 7.454 1.299 1.00 92.94 92 HIS A O 1
ATOM 714 N N . VAL A 1 93 ? -4.670 8.114 3.033 1.00 90.31 93 VAL A N 1
ATOM 715 C CA . VAL A 1 93 ? -4.200 9.512 2.991 1.00 90.31 93 VAL A CA 1
ATOM 716 C C . VAL A 1 93 ? -2.684 9.597 3.187 1.00 90.31 93 VAL A C 1
ATOM 718 O O . VAL A 1 93 ? -1.993 10.269 2.419 1.00 90.31 93 VAL A O 1
ATOM 721 N N . GLU A 1 94 ? -2.137 8.872 4.162 1.00 92.94 94 GLU A N 1
ATOM 722 C CA . GLU A 1 94 ? -0.697 8.844 4.425 1.00 92.94 94 GLU A CA 1
ATOM 723 C C . GLU A 1 94 ? 0.087 8.282 3.228 1.00 92.94 94 GLU A C 1
ATOM 725 O O . GLU A 1 94 ? 1.132 8.811 2.837 1.00 92.94 94 GLU A O 1
ATOM 730 N N . SER A 1 95 ? -0.458 7.250 2.583 1.00 91.81 95 SER A N 1
ATOM 731 C CA . SER A 1 95 ? 0.122 6.679 1.369 1.00 91.81 95 SER A CA 1
ATOM 732 C C . SER A 1 95 ? 0.057 7.658 0.191 1.00 91.81 95 SER A C 1
ATOM 734 O O . SER A 1 95 ? 1.048 7.803 -0.525 1.00 91.81 95 SER A O 1
ATOM 736 N N . ALA A 1 96 ? -1.046 8.393 0.017 1.00 88.62 96 ALA A N 1
ATOM 737 C CA . ALA A 1 96 ? -1.162 9.437 -1.003 1.00 88.62 96 ALA A CA 1
ATOM 738 C C . ALA A 1 96 ? -0.114 10.544 -0.801 1.00 88.62 96 ALA A C 1
ATOM 740 O O . ALA A 1 96 ? 0.567 10.933 -1.751 1.00 88.62 96 ALA A O 1
ATOM 741 N N . MET A 1 97 ? 0.087 11.000 0.441 1.00 87.69 97 MET A N 1
ATOM 742 C CA . MET A 1 97 ? 1.133 11.974 0.771 1.00 87.69 97 MET A CA 1
ATOM 743 C C . MET A 1 97 ? 2.532 11.437 0.459 1.00 87.69 97 MET A C 1
ATOM 745 O O . MET A 1 97 ? 3.359 12.160 -0.097 1.00 87.69 97 MET A O 1
ATOM 749 N N . SER A 1 98 ? 2.798 10.166 0.776 1.00 86.69 98 SER A N 1
ATOM 750 C CA . SER A 1 98 ? 4.076 9.522 0.459 1.00 86.69 98 SER A CA 1
ATOM 751 C C . SER A 1 98 ? 4.351 9.475 -1.045 1.00 86.69 98 SER A C 1
ATOM 753 O O . SER A 1 98 ? 5.503 9.618 -1.441 1.00 86.69 98 SER A O 1
ATOM 755 N N . TRP A 1 99 ? 3.327 9.274 -1.877 1.00 85.81 99 TRP A N 1
ATOM 756 C CA . TRP A 1 99 ? 3.465 9.326 -3.333 1.00 85.81 99 TRP A CA 1
ATOM 757 C C . TRP A 1 99 ? 3.656 10.758 -3.841 1.00 85.81 99 TRP A C 1
ATOM 759 O O . TRP A 1 99 ? 4.534 10.989 -4.670 1.00 85.81 99 TRP A O 1
ATOM 769 N N . SER A 1 100 ? 2.899 11.721 -3.306 1.00 82.94 100 SER A N 1
ATOM 770 C CA . SER A 1 100 ? 2.959 13.137 -3.697 1.00 82.94 100 SER A CA 1
ATOM 771 C C . SER A 1 100 ? 4.337 13.765 -3.451 1.00 82.94 100 SER A C 1
ATOM 773 O O . SER A 1 100 ? 4.873 14.452 -4.324 1.00 82.94 100 SER A O 1
ATOM 775 N N . LYS A 1 101 ? 4.972 13.451 -2.313 1.00 78.44 101 LYS A N 1
ATOM 776 C CA . LYS A 1 101 ? 6.331 13.923 -1.982 1.00 78.44 101 LYS A CA 1
ATOM 777 C C . LYS A 1 101 ? 7.403 13.442 -2.970 1.00 78.44 101 LYS A C 1
ATOM 779 O O . LYS A 1 101 ? 8.425 14.100 -3.115 1.00 78.44 101 LYS A O 1
ATOM 784 N N . SER A 1 102 ? 7.164 12.340 -3.681 1.00 65.31 102 SER A N 1
ATOM 785 C CA . SER A 1 102 ? 8.064 11.811 -4.718 1.00 65.31 102 SER A CA 1
ATOM 786 C C . SER A 1 102 ? 7.769 12.357 -6.126 1.00 65.31 102 SER A C 1
ATOM 788 O O . SER A 1 102 ? 8.483 12.021 -7.073 1.00 65.31 102 SER A O 1
ATOM 790 N N . SER A 1 103 ? 6.735 13.194 -6.298 1.00 57.47 103 SER A N 1
ATOM 791 C CA . SER A 1 103 ? 6.263 13.633 -7.624 1.00 57.47 103 SER A CA 1
ATOM 792 C C . SER A 1 103 ? 7.281 14.459 -8.413 1.00 57.47 103 SER A C 1
ATOM 794 O O . SER A 1 103 ? 7.262 14.411 -9.642 1.00 57.47 103 SER A O 1
ATOM 796 N N . GLN A 1 104 ? 8.221 15.128 -7.737 1.00 50.84 104 GLN A N 1
ATOM 797 C CA . GLN A 1 104 ? 9.275 15.904 -8.399 1.00 50.84 104 GLN A CA 1
ATOM 798 C C . GLN A 1 104 ? 10.327 15.035 -9.117 1.00 50.84 104 GLN A C 1
ATOM 800 O O . GLN A 1 104 ? 10.963 15.525 -10.044 1.00 50.84 104 GLN A O 1
ATOM 805 N N . GLN A 1 105 ? 10.488 13.754 -8.748 1.00 50.53 105 GLN A N 1
ATOM 806 C CA . GLN A 1 105 ? 11.443 12.826 -9.384 1.00 50.53 105 GLN A CA 1
ATOM 807 C C . GLN A 1 105 ? 10.767 11.707 -10.204 1.00 50.53 105 GLN A C 1
ATOM 809 O O . GLN A 1 105 ? 11.351 11.228 -11.171 1.00 50.53 105 GLN A O 1
ATOM 814 N N . GLU A 1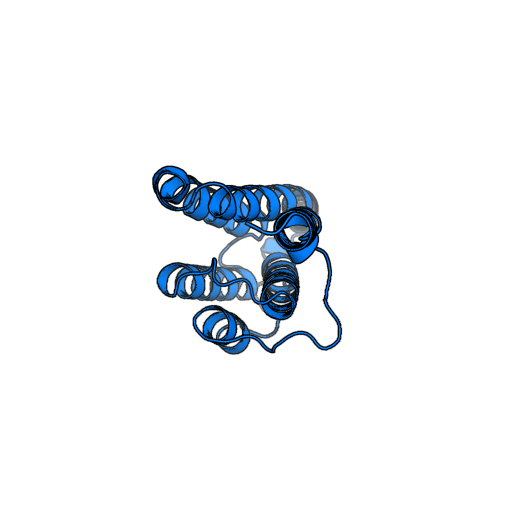 106 ? 9.535 11.298 -9.869 1.00 56.19 106 GLU A N 1
ATOM 815 C CA . GLU A 1 106 ? 8.871 10.117 -10.467 1.00 56.19 106 GLU A CA 1
ATOM 816 C C . GLU A 1 106 ? 7.742 10.443 -11.479 1.00 56.19 106 GLU A C 1
ATOM 818 O O . GLU A 1 106 ? 7.186 9.540 -12.117 1.00 56.19 106 GLU A O 1
ATOM 823 N N . GLY A 1 107 ? 7.385 11.722 -11.664 1.00 63.09 107 GLY A N 1
ATOM 824 C CA . GLY A 1 107 ? 6.460 12.185 -12.710 1.00 63.09 107 GLY A CA 1
ATOM 825 C C . GLY A 1 107 ? 5.089 11.483 -12.713 1.00 63.09 107 GLY A C 1
ATOM 826 O O . GLY A 1 107 ? 4.401 11.411 -11.695 1.00 63.09 107 GLY A O 1
ATOM 827 N N . LYS A 1 108 ? 4.667 10.947 -13.873 1.00 59.78 108 LYS A N 1
ATOM 828 C CA . LYS A 1 108 ? 3.339 10.318 -14.071 1.00 59.78 108 LYS A CA 1
ATOM 829 C C . LYS A 1 108 ? 3.074 9.117 -13.148 1.00 59.78 108 LYS A C 1
ATOM 831 O O . LYS A 1 108 ? 1.921 8.880 -12.800 1.00 59.78 108 LYS A O 1
ATOM 836 N N . ARG A 1 109 ? 4.123 8.402 -12.725 1.00 65.94 109 ARG A N 1
ATOM 837 C CA . ARG A 1 109 ? 4.016 7.226 -11.843 1.00 65.94 109 ARG A CA 1
ATOM 838 C C . ARG A 1 109 ? 3.594 7.598 -10.429 1.00 65.94 109 ARG A C 1
ATOM 840 O O . ARG A 1 109 ? 2.765 6.928 -9.815 1.00 65.94 109 ARG A O 1
ATOM 847 N N . SER A 1 110 ? 4.095 8.737 -9.956 1.00 69.62 110 SER A N 1
ATOM 848 C CA . SER A 1 110 ? 3.690 9.305 -8.674 1.00 69.62 110 SER A CA 1
ATOM 849 C C . SER A 1 110 ? 2.205 9.686 -8.654 1.00 69.62 110 SER A C 1
ATOM 851 O O . SER A 1 110 ? 1.517 9.435 -7.663 1.00 69.62 110 SER A O 1
ATOM 853 N N . MET A 1 111 ? 1.673 10.171 -9.781 1.00 76.94 111 MET A N 1
ATOM 854 C CA . MET A 1 111 ? 0.262 10.548 -9.894 1.00 76.94 111 MET A CA 1
ATOM 855 C C . MET A 1 111 ? -0.688 9.350 -9.759 1.00 76.94 111 MET A C 1
ATOM 857 O O . MET A 1 111 ? -1.704 9.459 -9.077 1.00 76.94 111 MET A O 1
ATOM 861 N N . THR A 1 112 ? -0.357 8.192 -10.342 1.00 79.94 112 THR A N 1
ATOM 862 C CA . THR A 1 112 ? -1.170 6.970 -10.193 1.00 79.94 112 THR A CA 1
ATOM 863 C C . THR A 1 112 ? -1.303 6.573 -8.729 1.00 79.94 112 THR A C 1
ATOM 865 O O . THR A 1 112 ? -2.405 6.300 -8.252 1.00 79.94 112 THR A O 1
ATOM 868 N N . GLY A 1 113 ? -0.187 6.584 -7.998 1.00 79.81 113 GLY A N 1
ATOM 869 C CA . GLY A 1 113 ? -0.187 6.317 -6.568 1.00 79.81 113 GLY A CA 1
ATOM 870 C C . GLY A 1 113 ? -1.067 7.298 -5.797 1.00 79.81 113 GLY A C 1
ATOM 871 O O . GLY A 1 113 ? -1.892 6.869 -4.994 1.00 79.81 113 GLY A O 1
ATOM 872 N N . VAL A 1 114 ? -0.959 8.600 -6.069 1.00 83.00 114 VAL A N 1
ATOM 873 C CA . VAL A 1 114 ? -1.823 9.616 -5.441 1.00 83.00 114 VAL A CA 1
ATOM 874 C C . VAL A 1 114 ? -3.302 9.333 -5.717 1.00 83.00 114 VAL A C 1
ATOM 876 O O . VAL A 1 114 ? -4.080 9.227 -4.772 1.00 83.00 114 VAL A O 1
ATOM 879 N N . VAL A 1 115 ? -3.687 9.145 -6.983 1.00 84.50 115 VAL A N 1
ATOM 880 C CA . VAL A 1 115 ? -5.086 8.932 -7.390 1.00 84.50 115 VAL A CA 1
ATOM 881 C C . VAL A 1 115 ? -5.675 7.678 -6.749 1.00 84.50 115 VAL A C 1
ATOM 883 O O . VAL A 1 115 ? -6.754 7.742 -6.163 1.00 84.50 115 VAL A O 1
ATOM 886 N N . MET A 1 116 ? -4.963 6.549 -6.803 1.00 87.00 116 MET A N 1
ATOM 887 C CA . MET A 1 116 ? -5.465 5.287 -6.251 1.00 87.00 116 MET A CA 1
ATOM 888 C C . MET A 1 116 ? -5.636 5.357 -4.733 1.00 87.00 116 MET A C 1
ATOM 890 O O . MET A 1 116 ? -6.616 4.842 -4.196 1.00 87.00 116 MET A O 1
ATOM 894 N N . ASN A 1 117 ? -4.716 6.023 -4.031 1.00 87.31 117 ASN A N 1
ATOM 895 C CA . ASN A 1 117 ? -4.836 6.175 -2.587 1.00 87.31 117 ASN A CA 1
ATOM 896 C C . ASN A 1 117 ? -5.929 7.173 -2.196 1.00 87.31 117 ASN A C 1
ATOM 898 O O . ASN A 1 117 ? -6.684 6.883 -1.279 1.00 87.31 117 ASN A O 1
ATOM 902 N N . LEU A 1 118 ? -6.074 8.305 -2.889 1.00 82.31 118 LEU A N 1
ATOM 903 C CA . LEU A 1 118 ? -7.167 9.243 -2.610 1.00 82.31 118 LEU A CA 1
ATOM 904 C C . LEU A 1 118 ? -8.539 8.623 -2.901 1.00 82.31 118 LEU A C 1
ATOM 906 O O . LEU A 1 118 ? -9.446 8.750 -2.082 1.00 82.31 118 LEU A O 1
ATOM 910 N N . GLY A 1 119 ? -8.677 7.895 -4.012 1.00 81.25 119 GLY A N 1
ATOM 911 C CA . GLY A 1 119 ? -9.889 7.130 -4.307 1.00 81.25 119 GLY A CA 1
ATOM 912 C C . GLY A 1 119 ? -10.192 6.113 -3.204 1.00 81.25 119 GLY A C 1
ATOM 913 O O . GLY A 1 119 ? -11.302 6.087 -2.678 1.00 81.25 119 GLY A O 1
ATOM 914 N N . GLY A 1 120 ? -9.185 5.343 -2.781 1.00 78.88 120 GLY A N 1
ATOM 915 C CA . GLY A 1 120 ? -9.305 4.420 -1.652 1.00 78.88 120 GLY A CA 1
ATOM 916 C C . GLY A 1 120 ? -9.710 5.104 -0.342 1.00 78.88 120 GLY A C 1
ATOM 917 O O . GLY A 1 120 ? -10.558 4.579 0.371 1.00 78.88 120 GLY A O 1
ATOM 918 N N . ALA A 1 121 ? -9.184 6.300 -0.050 1.00 80.12 121 ALA A N 1
ATOM 919 C CA . ALA A 1 121 ? -9.533 7.068 1.148 1.00 80.12 121 ALA A CA 1
ATOM 920 C C . ALA A 1 121 ? -11.017 7.457 1.177 1.00 80.12 121 ALA A C 1
ATOM 922 O O . ALA A 1 121 ? -11.646 7.381 2.228 1.00 80.12 121 ALA A O 1
ATOM 923 N N . LEU A 1 122 ? -11.588 7.840 0.030 1.00 79.25 122 LEU A N 1
ATOM 924 C CA . LEU A 1 122 ? -13.006 8.196 -0.071 1.00 79.25 122 LEU A CA 1
ATOM 925 C C . LEU A 1 122 ? -13.908 6.990 0.221 1.00 79.25 122 LEU A C 1
ATOM 927 O O . LEU A 1 122 ? -14.832 7.093 1.027 1.00 79.25 122 LEU A O 1
ATOM 931 N N . PHE A 1 123 ? -13.613 5.834 -0.382 1.00 80.19 123 PHE A N 1
ATOM 932 C CA . PHE A 1 123 ? -14.371 4.605 -0.123 1.00 80.19 123 PHE A CA 1
ATOM 933 C C . PHE A 1 123 ? -14.192 4.112 1.318 1.00 80.19 123 PHE A C 1
ATOM 935 O O . PHE A 1 123 ? -15.169 3.757 1.981 1.00 80.19 123 PHE A O 1
ATOM 942 N N . ALA A 1 124 ? -12.959 4.136 1.824 1.00 79.88 124 ALA A N 1
ATOM 943 C CA . ALA A 1 124 ? -12.646 3.763 3.196 1.00 79.88 124 ALA A CA 1
ATOM 944 C C . ALA A 1 124 ? -13.318 4.688 4.219 1.00 79.88 124 ALA A C 1
ATOM 946 O O . ALA A 1 124 ? -13.791 4.197 5.236 1.00 79.88 124 ALA A O 1
ATOM 947 N N . GLY A 1 125 ? -13.435 5.989 3.936 1.00 73.94 125 GLY A N 1
ATOM 948 C CA . GLY A 1 125 ? -14.061 6.966 4.830 1.00 73.94 125 GLY A CA 1
ATOM 949 C C . GLY A 1 125 ? -15.531 6.672 5.103 1.00 73.94 125 GLY A C 1
ATOM 950 O O . GLY A 1 125 ? -15.980 6.767 6.244 1.00 73.94 125 GLY A O 1
ATOM 951 N N . VAL A 1 126 ? -16.275 6.232 4.083 1.00 77.69 126 VAL A N 1
ATOM 952 C CA . VAL A 1 126 ? -17.670 5.789 4.249 1.00 77.69 126 VAL A CA 1
ATOM 953 C C . VAL A 1 126 ? -17.745 4.589 5.198 1.00 77.69 126 VAL A C 1
ATOM 955 O O . VAL A 1 126 ? -18.602 4.541 6.083 1.00 77.69 126 VAL A O 1
ATOM 958 N N . GLN A 1 127 ? -16.827 3.634 5.045 1.00 75.25 127 GLN A N 1
ATOM 959 C CA . GLN A 1 127 ? -16.802 2.420 5.855 1.00 75.25 127 GLN A CA 1
ATOM 960 C C . GLN A 1 127 ? -16.304 2.667 7.283 1.00 75.25 127 GLN A C 1
ATOM 962 O O . GLN A 1 127 ? -16.904 2.164 8.231 1.00 75.25 127 GLN A O 1
ATOM 967 N N . ASP A 1 128 ? -15.264 3.480 7.457 1.00 77.69 128 ASP A N 1
ATOM 968 C CA . ASP A 1 128 ? -14.750 3.886 8.763 1.00 77.69 128 ASP A CA 1
ATOM 969 C C . ASP A 1 128 ? -15.822 4.673 9.542 1.00 77.69 128 ASP A C 1
ATOM 971 O O . ASP A 1 128 ? -16.031 4.405 10.725 1.00 77.69 128 ASP A O 1
ATOM 975 N N . HIS A 1 129 ? -16.587 5.557 8.885 1.00 77.69 129 HIS A N 1
ATOM 976 C CA . HIS A 1 129 ? -17.715 6.270 9.508 1.00 77.69 129 HIS A CA 1
ATOM 977 C C . HIS A 1 129 ? -18.832 5.323 9.966 1.00 77.69 129 HIS A C 1
ATOM 979 O O . HIS A 1 129 ? -19.358 5.453 11.075 1.00 77.69 129 HIS A O 1
ATOM 985 N N . ALA A 1 130 ? -19.182 4.329 9.144 1.00 75.50 130 ALA A N 1
ATOM 986 C CA . ALA A 1 130 ? -20.156 3.303 9.516 1.00 75.50 130 ALA A CA 1
ATOM 987 C C . ALA A 1 130 ? -19.662 2.433 10.690 1.00 75.50 130 ALA A C 1
ATOM 989 O O . ALA A 1 130 ? -20.416 2.143 11.623 1.00 75.50 130 ALA A O 1
ATOM 990 N N . ASN A 1 131 ? -18.382 2.057 10.687 1.00 71.81 131 ASN A N 1
ATOM 991 C CA . ASN A 1 131 ? -17.757 1.293 11.767 1.00 71.81 131 ASN A CA 1
ATOM 992 C C . ASN A 1 131 ? -17.678 2.096 13.072 1.00 71.81 131 ASN A C 1
ATOM 994 O O . ASN A 1 131 ? -17.829 1.520 14.150 1.00 71.81 131 ASN A O 1
ATOM 998 N N . TYR A 1 132 ? -17.477 3.413 12.986 1.00 72.81 132 TYR A N 1
ATOM 999 C CA . TYR A 1 132 ? -17.485 4.310 14.139 1.00 72.81 132 TYR A CA 1
ATOM 1000 C C . TYR A 1 132 ? -18.876 4.368 14.781 1.00 72.81 132 TYR A C 1
ATOM 1002 O O . TYR A 1 132 ? -19.013 4.136 15.980 1.00 72.81 132 TYR A O 1
ATOM 1010 N N . LYS A 1 133 ? -19.933 4.564 13.978 1.00 77.88 133 LYS A N 1
ATOM 1011 C CA . LYS A 1 133 ? -21.325 4.583 14.469 1.00 77.88 133 LYS A CA 1
ATOM 1012 C C . LYS A 1 133 ? -21.781 3.264 15.092 1.00 77.88 133 LYS A C 1
ATOM 1014 O O . LYS A 1 133 ? -22.641 3.268 15.963 1.00 77.88 133 LYS A O 1
ATOM 1019 N N . THR A 1 134 ? -21.233 2.143 14.634 1.00 73.94 134 THR A N 1
ATOM 1020 C CA . THR A 1 134 ? -21.604 0.799 15.108 1.00 73.94 134 THR A CA 1
ATOM 1021 C C . THR A 1 134 ? -20.687 0.276 16.217 1.00 73.94 134 THR A C 1
ATOM 1023 O O . THR A 1 134 ? -20.829 -0.871 16.629 1.00 73.94 134 THR A O 1
ATOM 1026 N N . GLY A 1 135 ? -19.722 1.081 16.683 1.00 62.59 135 GLY A N 1
ATOM 1027 C CA . GLY A 1 135 ? -18.766 0.697 17.726 1.00 62.59 135 GLY A CA 1
ATOM 1028 C C . GLY A 1 135 ? -17.739 -0.362 17.300 1.00 62.59 135 GLY A C 1
ATOM 1029 O O . GLY A 1 135 ? -16.890 -0.750 18.099 1.00 62.59 135 GLY A O 1
ATOM 1030 N N . ARG A 1 136 ? -17.754 -0.814 16.038 1.00 63.78 136 ARG A N 1
ATOM 1031 C CA . ARG A 1 136 ? -16.851 -1.863 15.525 1.00 63.78 136 ARG A CA 1
ATOM 1032 C C . ARG A 1 136 ? -15.391 -1.418 15.457 1.00 63.78 136 ARG A C 1
ATOM 1034 O O . ARG A 1 136 ? -14.519 -2.277 15.459 1.00 63.78 136 ARG A O 1
ATOM 1041 N N . VAL A 1 137 ? -15.126 -0.109 15.443 1.00 57.19 137 VAL A N 1
ATOM 1042 C CA . VAL A 1 137 ? -13.766 0.456 15.563 1.00 57.19 137 VAL A CA 1
ATOM 1043 C C . VAL A 1 137 ? -13.108 0.101 16.907 1.00 57.19 137 VAL A C 1
ATOM 1045 O O . VAL A 1 137 ? -11.887 0.024 16.973 1.00 57.19 137 VAL A O 1
ATOM 1048 N N . PHE A 1 138 ? -13.888 -0.161 17.962 1.00 54.84 138 PHE A N 1
ATOM 1049 C CA . PHE A 1 138 ? -13.371 -0.457 19.307 1.00 54.84 138 PHE A CA 1
ATOM 1050 C C . PHE A 1 138 ? -13.321 -1.952 19.644 1.00 54.84 138 PHE A C 1
ATOM 1052 O O . PHE A 1 138 ? -12.814 -2.319 20.703 1.00 54.84 138 PHE A O 1
ATOM 1059 N N . ASN A 1 139 ? -13.808 -2.823 18.755 1.00 51.22 139 ASN A N 1
ATOM 1060 C CA . ASN A 1 139 ? -13.697 -4.269 18.933 1.00 51.22 139 ASN A CA 1
ATOM 1061 C C . ASN A 1 139 ? -12.275 -4.721 18.583 1.00 51.22 139 ASN A C 1
ATOM 1063 O O . ASN A 1 139 ? -12.011 -5.197 17.481 1.00 51.22 139 ASN A O 1
ATOM 1067 N N . LYS A 1 140 ? -11.363 -4.575 19.545 1.00 47.44 140 LYS A N 1
ATOM 1068 C CA . LYS A 1 140 ? -10.105 -5.322 19.560 1.00 47.44 140 LYS A CA 1
ATOM 1069 C C . LYS A 1 140 ? -10.459 -6.783 19.842 1.00 47.44 140 LYS A C 1
ATOM 1071 O O . LYS A 1 140 ? -11.004 -7.072 20.906 1.00 47.44 140 LYS A O 1
ATOM 1076 N N . LYS A 1 141 ? -10.255 -7.667 18.866 1.00 46.16 141 LYS A N 1
ATOM 1077 C CA . LYS A 1 141 ? -10.254 -9.113 19.119 1.00 46.16 141 LYS A CA 1
ATOM 1078 C C . LYS A 1 141 ? -8.915 -9.533 19.698 1.00 46.16 141 LYS A C 1
ATOM 1080 O O . LYS A 1 141 ? -7.903 -8.937 19.273 1.00 46.16 141 LYS A O 1
#

Foldseek 3Di:
DDVVVVVVVVVPDQLLVLLVDADVVADADDDLLVLLLVLADDQPDLLNVSVNSSSRSSRSVVDPLDDNVLSVLSSVLRVCCVQLVDQSLRSLVVQLVVLVVCCVPRPSSSVSSNVSSNVSNVVSVVVVVVCVVVVVSVPRD

Sequence (141 aa):
MNPLEQIKRYTRSTEVYQALTSNRGGPAPTGPRAMLDHGMAPPTQPFTKGLQAVNRNLASHGSDALSELRAQNYITRAKKVENHDMSNTYAHVESAMSWSKSSQQEGKRSMTGVVMNLGGALFAGVQDHANYKTGRVFNKK

Radius of gyration: 16.23 Å; chains: 1; bounding box: 33×30×55 Å